Protein AF-A0A2V6D8M5-F1 (afdb_monomer)

Secondary structure (DSSP, 8-state):
----EEEEE--TTTS-TTHHHH-EEEEE-SSS-EEEEETT----STT-EEEEEEETTTTEEEEEE-----EEE-STT-EEE-S-EE-TTSPEE-GGGGTEEEEEEETTEEEEEEEETTEEEEEEEEE-TTSS-EEEEEEE--

Radius of gyration: 15.83 Å; Cα contacts (8 Å, |Δi|>4): 302; chains: 1; bounding box: 48×27×45 Å

Structure (mmCIF, N/CA/C/O backbone):
data_AF-A0A2V6D8M5-F1
#
_entry.id   AF-A0A2V6D8M5-F1
#
loop_
_atom_site.group_PDB
_atom_site.id
_atom_site.type_symbol
_atom_site.label_atom_id
_atom_site.label_alt_id
_atom_site.label_comp_id
_atom_site.label_asym_id
_atom_site.label_entity_id
_atom_site.label_seq_id
_atom_site.pdbx_PDB_ins_code
_atom_site.Cartn_x
_atom_site.Cartn_y
_atom_site.Cartn_z
_atom_site.occupancy
_atom_site.B_iso_or_equiv
_atom_site.auth_seq_id
_atom_site.auth_comp_id
_atom_site.auth_asym_id
_atom_site.auth_atom_id
_atom_site.pdbx_PDB_model_num
ATOM 1 N N . MET A 1 1 ? 22.748 -7.781 10.587 1.00 58.78 1 MET A N 1
ATOM 2 C CA . MET A 1 1 ? 22.003 -6.918 9.642 1.00 58.78 1 MET A CA 1
ATOM 3 C C . MET A 1 1 ? 21.174 -5.944 10.460 1.00 58.78 1 MET A C 1
ATOM 5 O O . MET A 1 1 ? 20.551 -6.391 11.413 1.00 58.78 1 MET A O 1
ATOM 9 N N . ALA A 1 2 ? 21.215 -4.645 10.159 1.00 66.50 2 ALA A N 1
ATOM 10 C CA . ALA A 1 2 ? 20.380 -3.660 10.846 1.00 66.50 2 ALA A CA 1
ATOM 11 C C . ALA A 1 2 ? 18.987 -3.644 10.203 1.00 66.50 2 ALA A C 1
ATOM 13 O O . ALA A 1 2 ? 18.871 -3.406 9.002 1.00 66.50 2 ALA A O 1
ATOM 14 N N . PHE A 1 3 ? 17.948 -3.921 10.988 1.00 81.38 3 PHE A N 1
ATOM 15 C CA . PHE A 1 3 ? 16.563 -3.763 10.552 1.00 81.38 3 PHE A CA 1
ATOM 16 C C . PHE A 1 3 ? 16.194 -2.285 10.629 1.00 81.38 3 PHE A C 1
ATOM 18 O O . PHE A 1 3 ? 16.415 -1.649 11.658 1.00 81.38 3 PHE A O 1
ATOM 25 N N . THR A 1 4 ? 15.667 -1.729 9.540 1.00 92.19 4 THR A N 1
ATOM 26 C CA . THR A 1 4 ? 15.222 -0.331 9.511 1.00 92.19 4 THR A CA 1
ATOM 27 C C . THR A 1 4 ? 13.709 -0.295 9.426 1.00 92.19 4 THR A C 1
ATOM 29 O O . THR A 1 4 ? 13.135 -0.730 8.427 1.00 92.19 4 THR A O 1
ATOM 32 N N . THR A 1 5 ? 13.083 0.270 10.454 1.00 95.75 5 THR A N 1
ATOM 33 C CA . THR A 1 5 ? 11.641 0.512 10.488 1.00 95.75 5 THR A CA 1
ATOM 34 C C . THR A 1 5 ? 11.379 2.009 10.455 1.00 95.75 5 THR A C 1
ATOM 36 O O . THR A 1 5 ? 11.960 2.768 11.230 1.0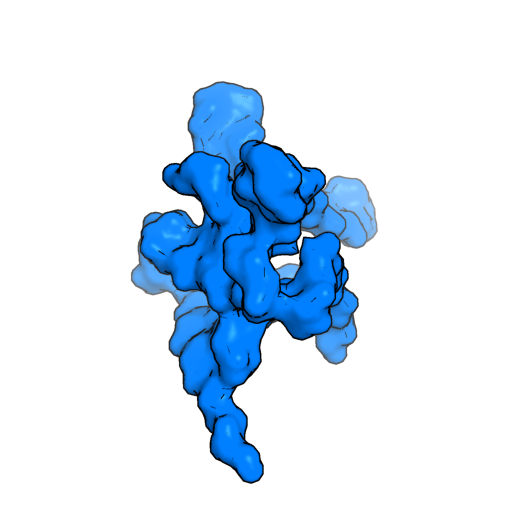0 95.75 5 THR A O 1
ATOM 39 N N . ARG A 1 6 ? 10.502 2.447 9.550 1.00 95.25 6 ARG A N 1
ATOM 40 C CA . ARG A 1 6 ? 9.976 3.818 9.521 1.00 95.25 6 ARG A CA 1
ATOM 41 C C . ARG A 1 6 ? 8.475 3.759 9.733 1.00 95.25 6 ARG A C 1
ATOM 43 O O . ARG A 1 6 ? 7.761 3.363 8.816 1.00 9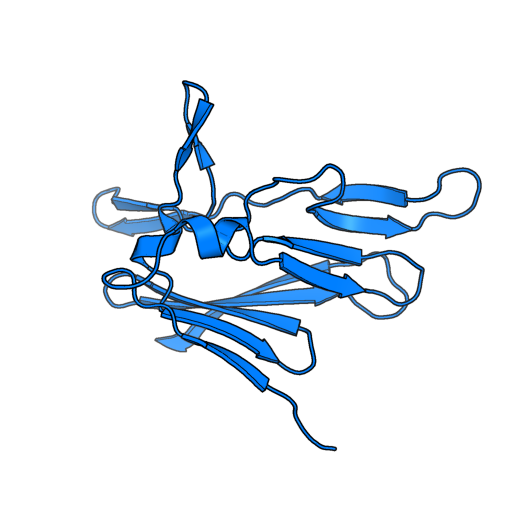5.25 6 ARG A O 1
ATOM 50 N N . SER A 1 7 ? 8.027 4.146 10.918 1.00 95.44 7 SER A N 1
ATOM 51 C CA . SER A 1 7 ? 6.614 4.107 11.287 1.00 95.44 7 SER A CA 1
ATOM 52 C C . SER A 1 7 ? 5.929 5.457 11.113 1.00 95.44 7 SER A C 1
ATOM 54 O O . SER A 1 7 ? 6.522 6.516 11.319 1.00 95.44 7 SER A O 1
ATOM 56 N N . LEU A 1 8 ? 4.655 5.383 10.760 1.00 94.50 8 LEU A N 1
ATOM 57 C CA . LEU A 1 8 ? 3.664 6.442 10.769 1.00 94.50 8 LEU A CA 1
ATOM 58 C C . LEU A 1 8 ? 2.464 5.917 11.578 1.00 94.50 8 LEU A C 1
ATOM 60 O O . LEU A 1 8 ? 1.560 5.300 11.004 1.00 94.50 8 LEU A O 1
ATOM 64 N N . PRO A 1 9 ? 2.459 6.121 12.908 1.00 95.25 9 PRO A N 1
ATOM 65 C CA . PRO A 1 9 ? 1.264 5.908 13.713 1.00 95.25 9 PRO A CA 1
ATOM 66 C C . PRO A 1 9 ? 0.120 6.754 13.157 1.00 95.25 9 PRO A C 1
ATOM 68 O O . PRO A 1 9 ? 0.337 7.901 12.754 1.00 95.25 9 PRO A O 1
ATOM 71 N N . TRP A 1 10 ? -1.084 6.194 13.119 1.00 95.12 10 TRP A N 1
ATOM 72 C CA . TRP A 1 10 ? -2.254 6.889 12.610 1.00 95.12 10 TRP A CA 1
ATOM 73 C C . TRP A 1 10 ? -3.234 7.176 13.739 1.00 95.12 10 TRP A C 1
ATOM 75 O O . TRP A 1 10 ? -3.758 6.271 14.379 1.00 95.12 10 TRP A O 1
ATOM 85 N N . ASP A 1 11 ? -3.508 8.459 13.948 1.00 93.62 11 ASP A N 1
ATOM 86 C CA . ASP A 1 11 ? -4.583 8.910 14.824 1.00 93.62 11 ASP A CA 1
ATOM 87 C C . ASP A 1 11 ? -5.620 9.660 13.989 1.00 93.62 11 ASP A C 1
ATOM 89 O O . ASP A 1 11 ? -5.382 10.783 13.542 1.00 93.62 11 ASP A O 1
ATOM 93 N N . LYS A 1 12 ? -6.778 9.025 13.799 1.00 89.69 12 LYS A N 1
ATOM 94 C CA . LYS A 1 12 ? -7.903 9.557 13.024 1.00 89.69 12 LYS A CA 1
ATOM 95 C C . LYS A 1 12 ? -8.525 10.830 13.608 1.00 89.69 12 LYS A C 1
ATOM 97 O O . LYS A 1 12 ? -9.234 11.519 12.881 1.00 89.69 12 LYS A O 1
ATOM 102 N N . ALA A 1 13 ? -8.294 11.138 14.888 1.00 89.56 13 ALA A N 1
ATOM 103 C CA . ALA A 1 13 ? -8.810 12.350 15.522 1.00 89.56 13 ALA A CA 1
ATOM 104 C C . ALA A 1 13 ? -7.936 13.581 15.232 1.00 89.56 13 ALA A C 1
ATOM 106 O O . ALA A 1 13 ? -8.457 14.691 15.140 1.00 89.56 13 ALA A O 1
ATOM 107 N N . SER A 1 14 ? -6.623 13.392 15.079 1.00 90.56 14 SER A N 1
ATOM 108 C CA . SER A 1 14 ? -5.657 14.487 14.919 1.00 90.56 14 SER A CA 1
ATOM 109 C C . SER A 1 14 ? -5.072 14.616 13.509 1.00 90.56 14 SER A C 1
ATOM 111 O O . SER A 1 14 ? -4.665 15.711 13.119 1.00 90.56 14 SER A O 1
ATOM 113 N N . HIS A 1 15 ? -5.043 13.542 12.713 1.00 92.00 15 HIS A N 1
ATOM 114 C CA . HIS A 1 15 ? -4.447 13.557 11.377 1.00 92.00 15 HIS A CA 1
ATOM 115 C C . HIS A 1 15 ? -5.469 13.818 10.265 1.00 92.00 15 HIS A C 1
ATOM 117 O O . HIS A 1 15 ? -6.505 13.162 10.162 1.00 92.00 15 HIS A O 1
ATOM 123 N N . SER A 1 16 ? -5.124 14.730 9.349 1.00 91.50 16 SER A N 1
ATOM 124 C CA . SER A 1 16 ? -5.893 14.931 8.116 1.00 91.50 16 SER A CA 1
ATOM 125 C C . SER A 1 16 ? -5.803 13.701 7.216 1.00 91.50 16 SER A C 1
ATOM 127 O O . SER A 1 16 ? -4.703 13.259 6.871 1.00 91.50 16 SER A O 1
ATOM 129 N N . ARG A 1 17 ? -6.956 13.207 6.744 1.00 90.31 17 ARG A N 1
ATOM 130 C CA . ARG A 1 17 ? -7.053 12.102 5.770 1.00 90.31 17 ARG A CA 1
ATOM 131 C C . ARG A 1 17 ? -6.276 12.368 4.472 1.00 90.31 17 ARG A C 1
ATOM 133 O O . ARG A 1 17 ? -5.871 11.420 3.806 1.00 90.31 17 ARG A O 1
ATOM 140 N N . GLU A 1 18 ? -5.995 13.630 4.143 1.00 89.56 18 GLU A N 1
ATOM 141 C CA . GLU A 1 18 ? -5.147 14.018 3.007 1.00 89.56 18 GLU A CA 1
ATOM 142 C C . GLU A 1 18 ? -3.721 13.448 3.100 1.00 89.56 18 GLU A C 1
ATOM 144 O O . GLU A 1 18 ? -3.090 13.159 2.080 1.00 89.56 18 GLU A O 1
ATOM 149 N N . LEU A 1 19 ? -3.211 13.193 4.310 1.00 92.25 19 LEU A N 1
ATOM 150 C CA . LEU A 1 19 ? -1.922 12.523 4.498 1.00 92.25 19 LEU A CA 1
ATOM 151 C C . LEU A 1 19 ? -1.917 11.113 3.896 1.00 92.25 19 LEU A C 1
ATOM 153 O O . LEU A 1 19 ? -0.910 10.698 3.328 1.00 92.25 19 LEU A O 1
ATOM 157 N N . LEU A 1 20 ? -3.043 10.398 3.941 1.00 92.31 20 LEU A N 1
ATOM 158 C CA . LEU A 1 20 ? -3.153 9.055 3.364 1.00 92.31 20 LEU A CA 1
ATOM 159 C C . LEU A 1 20 ? -3.200 9.060 1.831 1.00 92.31 20 LEU A C 1
ATOM 161 O O . LEU A 1 20 ? -3.009 8.011 1.215 1.00 92.31 20 LEU A O 1
ATOM 165 N N . LEU A 1 21 ? -3.469 10.215 1.217 1.00 91.06 21 LEU A N 1
ATOM 166 C CA . LEU A 1 21 ? -3.451 10.420 -0.234 1.00 91.06 21 LEU A CA 1
ATOM 167 C C . LEU A 1 21 ? -2.113 10.962 -0.731 1.00 91.06 21 LEU A C 1
ATOM 169 O O . LEU A 1 21 ? -1.675 10.613 -1.821 1.00 91.06 21 LEU A O 1
ATOM 173 N N . SER A 1 22 ? -1.482 11.833 0.053 1.00 92.06 22 SER A N 1
ATOM 174 C CA . SER A 1 22 ? -0.248 12.528 -0.329 1.00 92.06 22 SER A CA 1
ATOM 175 C C . SER A 1 22 ? 1.023 11.746 0.002 1.00 92.06 22 SER A C 1
ATOM 177 O O . SER A 1 22 ? 2.075 12.019 -0.574 1.00 92.06 22 SER A O 1
ATOM 179 N N . ARG A 1 23 ? 0.958 10.777 0.924 1.00 94.06 23 ARG A N 1
ATOM 180 C CA . ARG A 1 23 ? 2.082 9.894 1.252 1.00 94.06 23 ARG A CA 1
ATOM 181 C C . ARG A 1 23 ? 2.036 8.632 0.405 1.00 94.06 23 ARG A C 1
ATOM 183 O O . ARG A 1 23 ? 1.022 7.936 0.367 1.00 94.06 23 ARG A O 1
ATOM 190 N N . GLU A 1 24 ? 3.167 8.334 -0.221 1.00 95.38 24 GLU A N 1
ATOM 191 C CA . GLU A 1 24 ? 3.326 7.240 -1.175 1.00 95.38 24 GLU A CA 1
ATOM 192 C C . GLU A 1 24 ? 4.396 6.242 -0.704 1.00 95.38 24 GLU A C 1
ATOM 194 O O . GLU A 1 24 ? 5.301 6.578 0.067 1.00 95.38 24 GLU A O 1
ATOM 199 N N . TRP A 1 25 ? 4.289 5.006 -1.185 1.00 96.62 25 TRP A N 1
ATOM 200 C CA . TRP A 1 25 ? 5.255 3.926 -0.987 1.00 96.62 25 TRP A CA 1
ATOM 201 C C . TRP A 1 25 ? 5.658 3.314 -2.335 1.00 96.62 25 TRP A C 1
ATOM 203 O O . TRP A 1 25 ? 4.924 3.404 -3.320 1.00 96.62 25 TRP A O 1
ATOM 213 N N . LEU A 1 26 ? 6.839 2.692 -2.376 1.00 97.12 26 LEU A N 1
ATOM 214 C CA . LEU A 1 26 ? 7.407 2.063 -3.569 1.00 97.12 26 LEU A CA 1
ATOM 215 C C . LEU A 1 26 ? 8.189 0.807 -3.176 1.00 97.12 26 LEU A C 1
ATOM 217 O O . LEU A 1 26 ? 9.089 0.871 -2.341 1.00 97.12 26 LEU A O 1
ATOM 221 N N . VAL A 1 27 ? 7.891 -0.307 -3.838 1.00 98.00 27 VAL A N 1
ATOM 222 C CA . VAL A 1 27 ? 8.647 -1.563 -3.771 1.00 98.00 27 VAL A CA 1
ATOM 223 C C . VAL A 1 27 ? 9.087 -1.915 -5.185 1.00 98.00 27 VAL A C 1
ATOM 225 O O . VAL A 1 27 ? 8.273 -1.904 -6.099 1.00 98.00 27 VAL A O 1
ATOM 228 N N . THR A 1 28 ? 10.367 -2.223 -5.390 1.00 97.69 28 THR A N 1
ATOM 229 C CA . THR A 1 28 ? 10.900 -2.570 -6.720 1.00 97.69 28 THR A CA 1
ATOM 230 C C . THR A 1 28 ? 11.349 -4.025 -6.762 1.00 97.69 28 THR A C 1
ATOM 232 O O . THR A 1 28 ? 11.733 -4.585 -5.738 1.00 97.69 28 THR A O 1
ATOM 235 N N . ASN A 1 29 ? 11.324 -4.638 -7.946 1.00 97.25 29 ASN A N 1
ATOM 236 C CA . ASN A 1 29 ? 11.738 -6.033 -8.130 1.00 97.25 29 ASN A CA 1
ATOM 237 C C . ASN A 1 29 ? 13.159 -6.199 -8.698 1.00 97.25 29 ASN A C 1
ATOM 239 O O . ASN A 1 29 ? 13.611 -7.323 -8.890 1.00 97.25 29 ASN A O 1
ATOM 243 N N . GLY A 1 30 ? 13.878 -5.109 -8.983 1.00 96.75 30 GLY A N 1
ATOM 244 C CA . GLY A 1 30 ? 15.223 -5.153 -9.577 1.00 96.75 30 GLY A CA 1
ATOM 245 C C . GLY A 1 30 ? 15.272 -5.353 -11.101 1.00 96.75 30 GLY A C 1
ATOM 246 O O . GLY A 1 30 ? 16.352 -5.275 -11.670 1.00 96.75 30 GLY A O 1
ATOM 247 N N . LEU A 1 31 ? 14.131 -5.534 -11.780 1.00 96.50 31 LEU A N 1
ATOM 248 C CA . LEU A 1 31 ? 14.030 -5.557 -13.254 1.00 96.50 31 LEU A CA 1
ATOM 249 C C . LEU A 1 31 ? 13.620 -4.199 -13.847 1.00 96.50 31 LEU A C 1
ATOM 251 O O . LEU A 1 31 ? 13.407 -4.073 -15.049 1.00 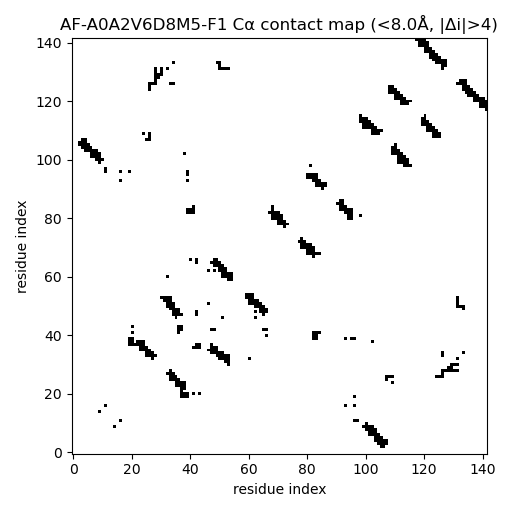96.50 31 LEU A O 1
ATOM 255 N N . GLY A 1 32 ? 13.433 -3.189 -12.994 1.00 95.88 32 GLY A N 1
ATOM 256 C CA . GLY A 1 32 ? 12.757 -1.940 -13.352 1.00 95.88 32 GLY A CA 1
ATOM 257 C C . GLY A 1 32 ? 11.227 -2.010 -13.251 1.00 95.88 32 GLY A C 1
ATOM 258 O O . GLY A 1 32 ? 10.560 -1.030 -13.593 1.00 95.88 32 GLY A O 1
ATOM 259 N N . GLY A 1 33 ? 10.679 -3.140 -12.784 1.00 97.62 33 GLY A N 1
ATOM 260 C CA . GLY A 1 33 ? 9.283 -3.289 -12.376 1.00 97.62 33 GLY A CA 1
ATOM 261 C C . GLY A 1 33 ? 9.090 -2.917 -10.904 1.00 97.62 33 GLY A C 1
ATOM 262 O O . GLY A 1 33 ? 10.043 -2.924 -10.114 1.00 97.62 33 GLY A O 1
ATOM 263 N N . PHE A 1 34 ? 7.865 -2.552 -10.535 1.00 98.19 34 PHE A N 1
ATOM 264 C CA . PHE A 1 34 ? 7.569 -2.060 -9.192 1.00 98.19 34 PHE A CA 1
ATOM 265 C C . PHE A 1 34 ? 6.092 -2.178 -8.804 1.00 98.19 34 PHE A C 1
ATOM 267 O O . PHE A 1 34 ? 5.219 -2.360 -9.650 1.00 98.19 34 PHE A O 1
ATOM 274 N N . ALA A 1 35 ? 5.840 -2.032 -7.509 1.00 98.12 35 ALA A N 1
ATOM 275 C CA . ALA A 1 35 ? 4.549 -1.799 -6.894 1.00 98.12 35 ALA A CA 1
ATOM 276 C C . ALA A 1 35 ? 4.620 -0.447 -6.179 1.00 98.12 35 ALA A C 1
ATOM 278 O O . ALA A 1 35 ? 5.593 -0.171 -5.473 1.00 98.12 35 ALA A O 1
ATOM 279 N N . SER A 1 36 ? 3.626 0.408 -6.367 1.00 97.44 36 SER A N 1
ATOM 280 C CA . SER A 1 36 ? 3.563 1.703 -5.693 1.00 97.44 36 SER A CA 1
ATOM 281 C C . SER A 1 36 ? 2.133 2.177 -5.515 1.00 97.44 36 SER A C 1
ATOM 283 O O . SER A 1 36 ? 1.225 1.799 -6.255 1.00 97.44 36 SER A O 1
ATOM 285 N N . GLY A 1 37 ? 1.932 3.043 -4.534 1.00 95.31 37 GLY A N 1
ATOM 286 C CA . GLY A 1 37 ? 0.628 3.620 -4.265 1.00 95.31 37 GLY A CA 1
ATOM 287 C C . GLY A 1 37 ? 0.674 4.588 -3.103 1.00 95.31 37 GLY A C 1
ATOM 288 O O . GLY A 1 37 ? 1.720 4.812 -2.494 1.00 95.31 37 GLY A O 1
ATOM 289 N N . THR A 1 38 ? -0.485 5.145 -2.778 1.00 94.38 38 THR A N 1
ATOM 290 C CA . THR A 1 38 ? -0.665 5.930 -1.559 1.00 94.38 38 THR A CA 1
ATOM 291 C C . THR A 1 38 ? -0.850 5.006 -0.351 1.00 94.38 38 THR A C 1
ATOM 293 O O . THR A 1 38 ? -1.132 3.811 -0.504 1.00 94.38 38 THR A O 1
ATOM 296 N N . ILE A 1 39 ? -0.736 5.539 0.868 1.00 94.50 39 ILE A N 1
ATOM 297 C CA . ILE A 1 39 ? -1.046 4.770 2.089 1.00 94.50 39 ILE A CA 1
ATOM 298 C C . ILE A 1 39 ? -2.514 4.314 2.095 1.00 94.50 39 ILE A C 1
ATOM 3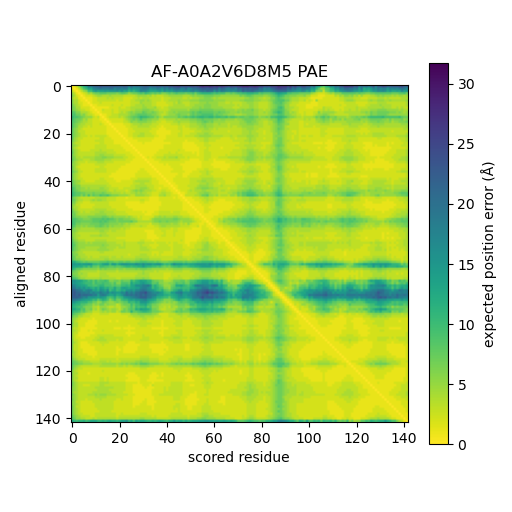00 O O . ILE A 1 39 ? -2.807 3.212 2.544 1.00 94.50 39 ILE A O 1
ATOM 304 N N . SER A 1 40 ? -3.434 5.120 1.564 1.00 91.38 40 SER A N 1
ATOM 305 C CA . SER A 1 40 ? -4.856 4.758 1.461 1.00 91.38 40 SER A CA 1
ATOM 306 C C . SER A 1 40 ? -5.169 3.685 0.413 1.00 91.38 40 SER A C 1
ATOM 308 O O . SER A 1 40 ? -6.267 3.139 0.421 1.00 91.38 40 SER A O 1
ATOM 310 N N . GLY A 1 41 ? -4.251 3.403 -0.516 1.00 89.81 41 GLY A N 1
ATOM 311 C CA . GLY A 1 41 ? -4.517 2.543 -1.673 1.00 89.81 41 GLY A CA 1
ATOM 312 C C . GLY A 1 41 ? -5.219 3.254 -2.838 1.00 89.81 41 GLY A C 1
ATOM 313 O O . GLY A 1 41 ? -5.486 2.626 -3.859 1.00 89.81 41 GLY A O 1
ATOM 314 N N . ALA A 1 42 ? -5.479 4.562 -2.726 1.00 89.06 42 ALA A N 1
ATOM 315 C CA . ALA A 1 42 ? -6.052 5.358 -3.807 1.00 89.06 42 ALA A CA 1
ATOM 316 C C . ALA A 1 42 ? -5.082 5.496 -4.995 1.00 89.06 42 ALA A C 1
ATOM 318 O O . ALA A 1 42 ? -3.901 5.826 -4.840 1.00 89.06 42 ALA A O 1
ATOM 319 N N . ILE A 1 43 ? -5.601 5.329 -6.211 1.00 89.19 43 ILE A N 1
ATOM 320 C CA . ILE A 1 43 ? -4.844 5.534 -7.450 1.00 89.19 43 ILE A CA 1
ATOM 321 C C . ILE A 1 43 ? -4.898 7.018 -7.835 1.00 89.19 43 ILE A C 1
ATOM 323 O O . ILE A 1 43 ? -5.765 7.461 -8.577 1.00 89.19 43 ILE A O 1
ATOM 327 N N . THR A 1 44 ? -3.957 7.807 -7.313 1.00 88.31 44 THR A N 1
ATOM 328 C CA . THR A 1 44 ? -3.847 9.258 -7.574 1.00 88.31 44 THR A CA 1
ATOM 329 C C . THR A 1 44 ? -2.866 9.609 -8.702 1.00 88.31 44 THR A C 1
ATOM 331 O O . THR A 1 44 ? -2.762 10.769 -9.108 1.00 88.31 44 THR A O 1
ATOM 334 N N . ARG A 1 45 ? -2.127 8.621 -9.227 1.00 86.31 45 ARG A N 1
ATOM 335 C CA . ARG A 1 45 ? -1.101 8.778 -10.272 1.00 86.31 45 ARG A CA 1
ATOM 336 C C . ARG A 1 45 ? -1.220 7.674 -11.323 1.00 86.31 45 ARG A C 1
ATOM 338 O O . ARG A 1 45 ? -1.564 6.542 -11.001 1.00 86.31 45 ARG A O 1
ATOM 345 N N . ARG A 1 46 ? -0.816 7.975 -12.567 1.00 84.81 46 ARG A N 1
ATOM 346 C CA . ARG A 1 46 ? -0.859 7.049 -13.724 1.00 84.81 46 ARG A CA 1
ATOM 347 C C . ARG A 1 46 ? -0.155 5.704 -13.492 1.00 84.81 46 ARG A C 1
ATOM 349 O O . ARG A 1 46 ? -0.546 4.715 -14.097 1.00 84.81 46 ARG A O 1
ATOM 356 N N . TYR A 1 47 ? 0.892 5.685 -12.669 1.00 85.06 47 TYR A N 1
ATOM 357 C CA . TYR A 1 47 ? 1.685 4.485 -12.389 1.00 85.06 47 TYR A CA 1
ATOM 358 C C . TYR A 1 47 ? 1.585 4.024 -10.933 1.00 85.06 47 TYR A C 1
ATOM 360 O O . TYR A 1 47 ? 2.472 3.316 -10.473 1.00 85.06 47 TYR A O 1
ATOM 368 N N . HIS A 1 48 ? 0.529 4.400 -10.206 1.00 94.25 48 HIS A N 1
ATOM 369 C CA . HIS A 1 48 ? 0.182 3.658 -8.995 1.00 94.25 48 HIS A CA 1
ATOM 370 C C . HIS A 1 48 ? -0.395 2.305 -9.401 1.00 94.25 48 HIS A C 1
ATOM 372 O O . HIS A 1 48 ? -1.287 2.222 -10.248 1.00 94.25 48 HIS A O 1
ATOM 378 N N . GLY A 1 49 ? 0.140 1.248 -8.806 1.00 95.50 49 GLY A N 1
ATOM 379 C CA . GLY A 1 49 ? -0.376 -0.089 -8.982 1.00 95.50 49 GLY A CA 1
ATOM 380 C C . GLY A 1 49 ? 0.340 -1.131 -8.131 1.00 95.50 49 GLY A C 1
ATOM 381 O O . GLY A 1 49 ? 1.497 -0.956 -7.752 1.00 95.50 49 GLY A O 1
ATOM 382 N N . LEU A 1 50 ? -0.339 -2.243 -7.863 1.00 96.81 50 LEU A N 1
ATOM 383 C CA . LEU A 1 50 ? 0.229 -3.401 -7.170 1.00 96.81 50 LEU A CA 1
ATOM 384 C C . LEU A 1 50 ? 1.245 -4.162 -8.031 1.00 96.81 50 LEU A C 1
ATOM 386 O O . LEU A 1 50 ? 2.175 -4.747 -7.487 1.00 96.81 50 LEU A O 1
ATOM 390 N N . LEU A 1 51 ? 1.108 -4.147 -9.360 1.00 97.94 51 LEU A N 1
ATOM 391 C CA . LEU A 1 51 ? 2.100 -4.728 -10.264 1.00 97.94 51 LEU A CA 1
ATOM 392 C C . LEU A 1 51 ? 2.261 -3.897 -11.533 1.00 97.94 51 LEU A C 1
ATOM 394 O O . LEU A 1 51 ? 1.449 -3.974 -12.460 1.00 97.94 51 LEU A O 1
ATOM 398 N N . ILE A 1 52 ? 3.362 -3.154 -11.593 1.00 98.12 52 ILE A N 1
ATOM 399 C CA . ILE A 1 52 ? 3.869 -2.518 -12.804 1.00 98.12 52 ILE A CA 1
ATOM 400 C C . ILE A 1 52 ? 5.021 -3.382 -13.316 1.00 98.12 52 ILE A C 1
ATOM 402 O O . ILE A 1 52 ? 6.158 -3.283 -12.850 1.00 98.12 52 ILE A O 1
ATOM 406 N N . ALA A 1 53 ? 4.714 -4.280 -14.249 1.00 97.75 53 ALA A N 1
ATOM 407 C CA . ALA A 1 53 ? 5.681 -5.223 -14.793 1.00 97.75 53 ALA A CA 1
ATOM 408 C C . ALA A 1 53 ? 6.622 -4.521 -15.776 1.00 97.75 53 ALA A C 1
ATOM 410 O O . ALA A 1 53 ? 6.168 -3.802 -16.668 1.00 97.75 53 ALA A O 1
ATOM 411 N N . ALA A 1 54 ? 7.927 -4.758 -15.643 1.00 97.12 54 ALA A N 1
ATOM 412 C CA . ALA A 1 54 ? 8.898 -4.393 -16.668 1.00 97.12 54 ALA A CA 1
ATOM 413 C C . ALA A 1 54 ? 9.044 -5.566 -17.638 1.00 97.12 54 ALA A C 1
ATOM 415 O O . ALA A 1 54 ? 9.568 -6.623 -17.276 1.00 97.12 54 ALA A O 1
ATOM 416 N N . LEU A 1 55 ? 8.526 -5.393 -18.850 1.00 96.25 55 LEU A N 1
ATOM 417 C CA . LEU A 1 55 ? 8.591 -6.383 -19.913 1.00 96.25 55 LEU A CA 1
ATOM 418 C C . LEU A 1 55 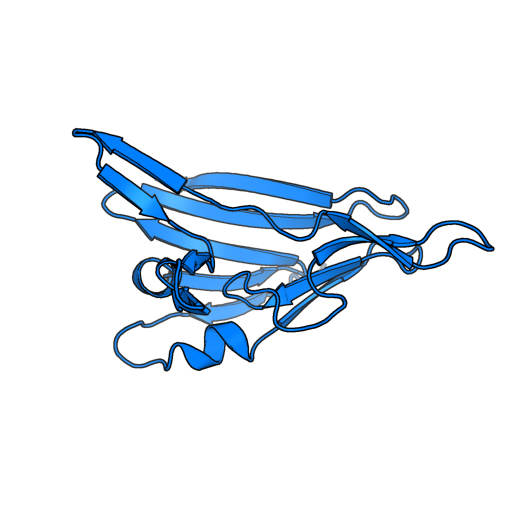? 9.775 -6.098 -20.849 1.00 96.25 55 LEU A C 1
ATOM 420 O O . LEU A 1 55 ? 10.187 -4.940 -20.984 1.00 96.25 55 LEU A O 1
ATOM 424 N N . PRO A 1 56 ? 10.312 -7.128 -21.528 1.00 94.00 56 PRO A N 1
ATOM 425 C CA . PRO A 1 56 ? 11.344 -6.945 -22.541 1.00 94.00 56 PRO A CA 1
ATOM 426 C C . PRO A 1 56 ? 10.930 -5.945 -23.628 1.00 94.00 56 PRO A C 1
ATOM 428 O O . PRO A 1 56 ? 9.744 -5.759 -23.918 1.00 94.00 56 PRO A O 1
ATOM 431 N N . ALA A 1 57 ? 11.922 -5.309 -24.255 1.00 91.75 57 ALA A N 1
ATOM 432 C CA . ALA A 1 57 ? 11.682 -4.447 -25.405 1.00 91.75 57 ALA A CA 1
ATOM 433 C C . ALA A 1 57 ? 10.915 -5.213 -26.507 1.00 91.75 57 ALA A C 1
ATOM 435 O O . ALA A 1 57 ? 11.221 -6.383 -26.745 1.00 91.75 57 ALA A O 1
ATOM 436 N N . PRO A 1 58 ? 9.934 -4.579 -27.178 1.00 94.00 58 PRO A N 1
ATOM 437 C CA . PRO A 1 58 ? 9.593 -3.151 -27.129 1.00 94.00 58 PRO A CA 1
ATOM 438 C C . PRO A 1 58 ? 8.508 -2.775 -26.099 1.00 94.00 58 PRO A C 1
ATOM 440 O O . PRO A 1 58 ? 8.067 -1.630 -26.079 1.00 94.00 58 PRO A O 1
ATOM 443 N N . HIS A 1 59 ? 8.045 -3.706 -25.261 1.00 93.31 59 HIS A N 1
ATOM 444 C CA . HIS A 1 59 ? 6.814 -3.528 -24.479 1.00 93.31 59 HIS A CA 1
ATOM 445 C C . HIS A 1 59 ? 6.947 -2.553 -23.299 1.00 93.31 59 HIS A C 1
ATOM 447 O O . HIS A 1 59 ? 5.985 -1.871 -22.949 1.00 93.31 59 HIS A O 1
ATOM 453 N N . GLY A 1 60 ? 8.134 -2.453 -22.693 1.00 93.75 60 GLY A N 1
ATOM 454 C CA . GLY A 1 60 ? 8.392 -1.514 -21.602 1.00 93.75 60 GLY A CA 1
ATOM 455 C C . GLY A 1 60 ? 7.598 -1.835 -20.331 1.00 93.75 60 GLY A C 1
ATOM 456 O O . GLY A 1 60 ? 7.432 -2.996 -19.963 1.00 93.75 60 GLY A O 1
ATOM 457 N N . ARG A 1 61 ? 7.144 -0.800 -19.613 1.00 95.38 61 ARG A N 1
ATOM 458 C CA . ARG A 1 61 ? 6.387 -0.965 -18.362 1.00 95.38 61 ARG A CA 1
ATOM 459 C C . ARG A 1 61 ? 4.892 -1.060 -18.624 1.00 95.38 61 ARG A C 1
ATOM 461 O O . ARG A 1 61 ? 4.322 -0.167 -19.247 1.00 95.38 61 ARG A O 1
ATOM 468 N N . MET A 1 62 ? 4.257 -2.086 -18.067 1.00 95.75 62 MET A N 1
ATOM 469 C CA . MET A 1 62 ? 2.817 -2.310 -18.175 1.00 95.75 62 MET A CA 1
ATOM 470 C C . MET A 1 62 ? 2.179 -2.441 -16.793 1.00 95.75 62 MET A C 1
ATOM 472 O O . MET A 1 62 ? 2.697 -3.144 -15.925 1.00 95.75 62 MET A O 1
ATOM 476 N N . VAL A 1 63 ? 1.039 -1.778 -16.596 1.00 95.94 63 VAL A N 1
ATOM 477 C CA . VAL A 1 63 ? 0.201 -1.975 -15.408 1.00 95.94 63 VAL A CA 1
ATOM 478 C C . VAL A 1 63 ? -0.524 -3.310 -15.572 1.00 95.94 63 VAL A C 1
ATOM 480 O O . VAL A 1 63 ? -1.422 -3.419 -16.400 1.00 95.94 63 VAL A O 1
ATOM 483 N N . MET A 1 64 ? -0.110 -4.323 -14.813 1.00 96.56 64 MET A N 1
ATOM 484 C CA . MET A 1 64 ? -0.708 -5.665 -14.834 1.00 96.56 64 MET A CA 1
ATOM 485 C C . MET A 1 64 ? -1.754 -5.837 -13.734 1.00 96.56 64 MET A C 1
ATOM 487 O O . MET A 1 64 ? -2.727 -6.561 -13.913 1.00 96.56 64 MET A O 1
ATOM 491 N N . TRP A 1 65 ? -1.567 -5.154 -12.602 1.00 95.81 65 TRP A N 1
ATOM 492 C CA . TRP A 1 65 ? -2.522 -5.139 -11.500 1.00 95.81 65 TRP A CA 1
ATOM 493 C C . TRP A 1 65 ? -2.536 -3.752 -10.860 1.00 95.81 65 TRP A C 1
ATOM 495 O O . TRP A 1 65 ? -1.532 -3.310 -10.303 1.00 95.81 65 TRP A O 1
ATOM 505 N N . SER A 1 66 ? -3.657 -3.041 -10.979 1.00 92.50 6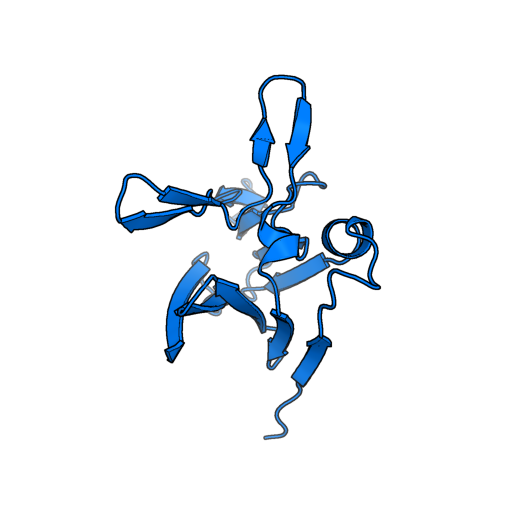6 SER A N 1
ATOM 506 C CA . SER A 1 66 ? -3.805 -1.684 -10.449 1.00 92.50 66 SER A CA 1
ATOM 507 C C . SER A 1 66 ? -4.007 -1.706 -8.934 1.00 92.50 66 SER A C 1
ATOM 509 O O . SER A 1 66 ? -3.131 -1.305 -8.183 1.00 92.50 66 SER A O 1
ATOM 511 N N . HIS A 1 67 ? -5.131 -2.212 -8.453 1.00 90.44 67 HIS A N 1
ATOM 512 C CA . HIS A 1 67 ? -5.461 -2.221 -7.032 1.00 90.44 67 HIS A CA 1
ATOM 513 C C . HIS A 1 67 ? -6.355 -3.411 -6.693 1.00 90.44 67 HIS A C 1
ATOM 515 O O . HIS A 1 67 ? -6.767 -4.180 -7.565 1.00 90.44 67 HIS A O 1
ATOM 521 N N . VAL A 1 68 ? -6.638 -3.559 -5.405 1.00 88.44 68 VAL A N 1
ATOM 522 C CA . VAL A 1 68 ? -7.639 -4.482 -4.881 1.00 88.44 68 VAL A CA 1
ATOM 523 C C . VAL A 1 68 ? -8.643 -3.683 -4.054 1.00 88.44 68 VAL A C 1
ATOM 525 O O . VAL A 1 68 ? -8.261 -2.743 -3.357 1.00 88.44 68 VAL A O 1
ATOM 528 N N . SER A 1 69 ? -9.918 -4.048 -4.151 1.00 87.19 69 SER A N 1
ATOM 529 C CA . SER A 1 69 ? -10.951 -3.596 -3.219 1.00 87.19 69 SER A CA 1
ATOM 530 C C . SER A 1 69 ? -11.075 -4.631 -2.109 1.00 87.19 69 SER A C 1
ATOM 532 O O . SER A 1 69 ? -11.227 -5.823 -2.377 1.00 87.19 69 SER A O 1
ATOM 534 N N . GLU A 1 70 ? -10.959 -4.182 -0.867 1.00 89.81 70 GLU A N 1
ATOM 535 C CA . GLU A 1 70 ? -10.787 -5.047 0.298 1.00 89.81 70 GLU A CA 1
ATOM 536 C C . GLU A 1 70 ? -11.971 -4.869 1.236 1.00 89.81 70 GLU A C 1
ATOM 538 O O . GLU A 1 70 ? -12.232 -3.758 1.695 1.00 89.81 70 GLU A O 1
ATOM 543 N N . PHE A 1 71 ? -12.658 -5.967 1.543 1.00 91.50 71 PHE A N 1
ATOM 544 C CA . PHE A 1 71 ? -13.837 -5.964 2.399 1.00 91.50 71 PHE A CA 1
ATOM 545 C C . PHE A 1 71 ? -13.687 -7.006 3.504 1.00 91.50 71 PHE A C 1
ATOM 547 O O . PHE A 1 71 ? -13.445 -8.181 3.227 1.00 91.50 71 PHE A O 1
ATOM 554 N N . LEU A 1 72 ? -13.871 -6.582 4.751 1.00 92.38 72 LEU A N 1
ATOM 555 C CA . LEU A 1 72 ? -14.057 -7.465 5.895 1.00 92.38 72 LEU A CA 1
ATOM 556 C C . LEU A 1 72 ? -15.552 -7.640 6.135 1.00 92.38 72 LEU A C 1
ATOM 558 O O . LEU A 1 72 ? -16.273 -6.654 6.275 1.00 92.38 72 LEU A O 1
ATOM 562 N N . ARG A 1 73 ? -16.009 -8.891 6.175 1.00 92.81 73 ARG A N 1
ATOM 563 C CA . ARG A 1 73 ? -17.410 -9.246 6.406 1.00 92.81 73 ARG A CA 1
ATOM 564 C C . ARG A 1 73 ? -17.554 -9.875 7.786 1.00 92.81 73 ARG A C 1
ATOM 566 O O . ARG A 1 73 ? -16.855 -10.837 8.094 1.00 92.81 73 ARG A O 1
ATOM 573 N N . PHE A 1 74 ? -18.474 -9.339 8.574 1.00 90.88 74 PHE A N 1
ATOM 574 C CA . PHE A 1 74 ? -18.819 -9.796 9.915 1.00 90.88 74 PHE A CA 1
ATOM 575 C C . PHE A 1 74 ? -20.244 -10.380 9.929 1.00 90.88 74 PHE A C 1
ATOM 577 O O . PHE A 1 74 ? -20.876 -10.531 8.880 1.00 90.88 74 PHE A O 1
ATOM 584 N N . ALA A 1 75 ? -20.734 -10.757 11.114 1.00 91.50 75 ALA A N 1
ATOM 585 C CA . ALA A 1 75 ? -22.121 -11.182 11.300 1.00 91.50 75 ALA A CA 1
ATOM 586 C C . ALA A 1 75 ? -23.119 -10.071 10.904 1.00 91.50 75 ALA A C 1
ATOM 588 O O . ALA A 1 75 ? -22.748 -8.904 10.798 1.00 91.50 75 ALA A O 1
ATOM 589 N N . ASP A 1 76 ? -24.378 -10.453 10.681 1.00 88.88 76 ASP A N 1
ATOM 590 C CA . ASP A 1 76 ? -25.494 -9.538 10.387 1.00 88.88 76 ASP A CA 1
ATOM 591 C C . ASP A 1 76 ? -25.306 -8.647 9.139 1.00 88.88 76 ASP A C 1
ATOM 593 O O . ASP A 1 76 ? -25.772 -7.513 9.091 1.00 88.88 76 ASP A O 1
ATOM 597 N N . ASP A 1 77 ? -24.636 -9.184 8.108 1.00 85.38 77 ASP A N 1
ATOM 598 C CA . ASP A 1 77 ? -24.333 -8.513 6.824 1.00 85.38 77 ASP A CA 1
ATOM 599 C C . ASP A 1 77 ? -23.503 -7.225 6.963 1.00 85.38 77 ASP A C 1
ATOM 601 O O . ASP A 1 77 ? -23.479 -6.356 6.090 1.00 85.38 77 ASP A O 1
ATOM 605 N N . ASP A 1 78 ? -22.773 -7.116 8.067 1.00 89.25 78 ASP A N 1
ATOM 606 C CA . ASP A 1 78 ? -21.957 -5.958 8.359 1.00 89.25 78 ASP A CA 1
ATOM 607 C C . ASP A 1 78 ? -20.610 -6.038 7.618 1.00 89.25 78 ASP A C 1
ATOM 609 O O . ASP A 1 78 ? -19.835 -6.989 7.774 1.00 89.25 78 ASP A O 1
ATOM 613 N N . VAL A 1 79 ? -20.340 -5.045 6.767 1.00 90.62 79 VAL A N 1
ATOM 614 C CA . VAL A 1 79 ? -19.193 -5.029 5.853 1.00 90.62 79 VAL A CA 1
ATOM 615 C C . VAL A 1 79 ? -18.383 -3.750 6.030 1.00 90.62 79 VAL A C 1
ATOM 617 O O . VAL A 1 79 ? -18.880 -2.636 5.864 1.00 90.62 79 VAL A O 1
ATOM 620 N N . VAL A 1 80 ? -17.090 -3.920 6.293 1.00 90.75 80 VAL A N 1
ATOM 621 C CA . VAL A 1 80 ? -16.111 -2.836 6.397 1.00 90.75 80 VAL A CA 1
ATOM 622 C C . VAL A 1 80 ? -15.207 -2.847 5.171 1.00 90.75 80 VAL A C 1
ATOM 624 O O . VAL A 1 80 ? -14.556 -3.853 4.898 1.00 90.75 80 VAL A O 1
ATOM 627 N N . SER A 1 81 ? -15.120 -1.721 4.460 1.00 89.56 81 SER A N 1
ATOM 628 C CA . SER A 1 81 ? -14.137 -1.538 3.386 1.00 89.56 81 SER A CA 1
ATOM 629 C C . SER A 1 81 ? -12.817 -0.987 3.934 1.00 89.56 81 SER A C 1
ATOM 631 O O . SER A 1 81 ? -12.802 -0.003 4.679 1.00 89.56 81 SER A O 1
ATOM 633 N N . LEU A 1 82 ? -11.709 -1.620 3.546 1.00 88.88 82 LEU A N 1
ATOM 634 C CA . LEU A 1 82 ? -10.338 -1.205 3.866 1.00 88.88 82 LEU A CA 1
ATOM 635 C C . LEU A 1 82 ? -9.637 -0.498 2.698 1.00 88.88 82 LEU A C 1
ATOM 637 O O . LEU A 1 82 ? -8.493 -0.064 2.841 1.00 88.88 82 LEU A O 1
ATOM 641 N N . GLY A 1 83 ? -10.307 -0.379 1.551 1.00 78.12 83 GLY A N 1
ATOM 642 C CA . GLY A 1 83 ? -9.778 0.296 0.373 1.00 78.12 83 GLY A CA 1
ATOM 643 C C . GLY A 1 83 ? -10.100 1.790 0.334 1.00 78.12 83 GLY A C 1
ATOM 644 O O . GLY A 1 83 ? -10.911 2.314 1.102 1.00 78.12 83 GLY A O 1
ATOM 645 N N . ALA A 1 84 ? -9.474 2.477 -0.619 1.00 77.19 84 ALA A N 1
ATOM 646 C CA . ALA A 1 84 ? -9.944 3.768 -1.097 1.00 77.19 84 ALA A CA 1
ATOM 647 C C . ALA A 1 84 ? -10.903 3.526 -2.268 1.00 77.19 84 ALA A C 1
ATOM 649 O O . ALA A 1 84 ? -10.477 3.122 -3.349 1.00 77.19 84 ALA A O 1
ATOM 650 N N . GLU A 1 85 ? -12.194 3.747 -2.040 1.00 70.94 85 GLU A N 1
ATOM 651 C CA . GLU A 1 85 ? -13.235 3.502 -3.038 1.00 70.94 85 GLU A CA 1
ATOM 652 C C . GLU A 1 85 ? -13.775 4.811 -3.590 1.00 70.94 85 GLU A C 1
ATOM 654 O O . GLU A 1 85 ? -14.124 5.728 -2.844 1.00 70.94 85 GLU A O 1
ATOM 659 N N . GLU A 1 86 ? -13.898 4.882 -4.908 1.00 64.50 86 GLU A N 1
ATOM 660 C CA . GLU A 1 86 ? -14.675 5.921 -5.567 1.00 64.50 86 GLU A CA 1
ATOM 661 C C . GLU A 1 86 ? -16.129 5.444 -5.651 1.00 64.50 86 GLU A C 1
ATOM 663 O O . GLU A 1 86 ? -16.438 4.463 -6.329 1.00 64.50 86 GLU A O 1
ATOM 668 N N . ARG A 1 87 ? -17.031 6.094 -4.908 1.00 59.34 87 ARG A N 1
ATOM 669 C CA . ARG A 1 87 ? -18.462 5.761 -4.961 1.00 59.34 87 ARG A CA 1
ATOM 670 C C . ARG A 1 87 ? -19.125 6.429 -6.163 1.00 59.34 87 ARG A C 1
ATOM 672 O O . ARG A 1 87 ? -18.612 7.403 -6.718 1.00 59.34 87 ARG A O 1
ATOM 679 N N . ALA A 1 88 ? -20.303 5.926 -6.539 1.00 51.09 88 ALA A N 1
ATOM 680 C CA . ALA A 1 88 ? -21.148 6.555 -7.552 1.00 51.09 88 ALA A CA 1
ATOM 681 C C . ALA A 1 88 ? -21.334 8.051 -7.225 1.00 51.09 88 ALA A C 1
ATOM 683 O O . ALA A 1 88 ? -21.854 8.394 -6.165 1.00 51.09 88 ALA A O 1
ATOM 684 N N . GLY A 1 89 ? -20.852 8.926 -8.113 1.00 58.50 89 GLY A N 1
ATOM 685 C CA . GLY A 1 89 ? -20.773 10.376 -7.886 1.00 58.50 89 GLY A CA 1
ATOM 686 C C . GLY A 1 89 ? -19.351 10.948 -7.825 1.00 58.50 89 GLY A C 1
ATOM 687 O O . GLY A 1 89 ? -19.205 12.162 -7.721 1.00 58.50 89 GLY A O 1
ATOM 688 N N . GLY A 1 90 ? -18.310 10.111 -7.915 1.00 62.69 90 GLY A N 1
ATOM 689 C CA . GLY A 1 90 ? -16.911 10.548 -8.040 1.00 62.69 90 GLY A CA 1
ATOM 690 C C . GLY A 1 90 ? -16.265 11.003 -6.729 1.00 62.69 90 GLY A C 1
ATOM 691 O O . GLY A 1 90 ? -15.155 11.533 -6.721 1.00 62.69 90 GLY A O 1
ATOM 692 N N . GLN A 1 91 ? -16.955 10.823 -5.598 1.00 70.19 91 GLN A N 1
ATOM 693 C CA . GLN A 1 91 ? -16.395 11.145 -4.295 1.00 70.19 91 GLN A CA 1
ATOM 694 C C . GLN A 1 91 ? -15.524 9.986 -3.807 1.00 70.19 91 GLN A C 1
ATOM 696 O O . GLN A 1 91 ? -15.982 8.847 -3.680 1.00 70.19 91 GLN A O 1
ATOM 701 N N . LEU A 1 92 ? -14.259 10.292 -3.521 1.00 76.31 92 LEU A N 1
ATOM 702 C CA . LEU A 1 92 ? -13.326 9.339 -2.940 1.00 76.31 92 LEU A CA 1
ATOM 703 C C . LEU A 1 92 ? -13.640 9.142 -1.455 1.00 76.31 92 LEU A C 1
ATOM 705 O O . LEU A 1 92 ? -13.544 10.075 -0.654 1.00 76.31 92 LEU A O 1
ATOM 709 N N . HIS A 1 93 ? -13.981 7.915 -1.079 1.00 79.19 93 HIS A N 1
ATOM 710 C CA . HIS A 1 93 ? -14.202 7.518 0.301 1.00 79.19 93 HIS A CA 1
ATOM 711 C C . HIS A 1 93 ? -12.968 6.803 0.850 1.00 79.19 93 HIS A C 1
ATOM 713 O O . HIS A 1 93 ? -12.555 5.755 0.363 1.00 79.19 93 HIS A O 1
ATOM 719 N N . LEU A 1 94 ? -12.401 7.374 1.913 1.00 83.25 94 LEU A N 1
ATOM 720 C CA . LEU A 1 94 ? -11.248 6.837 2.637 1.00 83.25 94 LEU A CA 1
ATOM 721 C C . LEU A 1 94 ? -11.689 6.149 3.932 1.00 83.25 94 LEU A C 1
ATOM 723 O O . LEU A 1 94 ? -11.226 6.512 5.011 1.00 83.25 94 LEU A O 1
ATOM 727 N N . GLY A 1 95 ? -12.613 5.188 3.834 1.00 79.25 95 GLY A N 1
ATOM 728 C CA . GLY A 1 95 ? -13.162 4.479 5.003 1.00 79.25 95 GLY A CA 1
ATOM 729 C C . GLY A 1 95 ? -12.087 3.758 5.821 1.00 79.25 95 GLY A C 1
ATOM 730 O O . GLY A 1 95 ? -12.126 3.757 7.047 1.00 79.25 95 GLY A O 1
ATOM 731 N N . ALA A 1 96 ? -11.044 3.271 5.146 1.00 83.69 96 ALA A N 1
ATOM 732 C CA . ALA A 1 96 ? -9.870 2.664 5.766 1.00 83.69 96 ALA A CA 1
ATOM 733 C C . ALA A 1 96 ? -9.187 3.552 6.820 1.00 83.69 96 ALA A C 1
ATOM 735 O O . ALA A 1 96 ? -8.580 3.038 7.757 1.00 83.69 96 ALA A O 1
ATOM 736 N N . ALA A 1 97 ? -9.290 4.881 6.692 1.00 89.44 97 ALA A N 1
ATOM 737 C CA . ALA A 1 97 ? -8.700 5.831 7.634 1.00 89.44 97 ALA A CA 1
ATOM 738 C C . ALA A 1 97 ? -9.284 5.711 9.049 1.00 89.44 97 ALA A C 1
ATOM 740 O O . ALA A 1 97 ? -8.629 6.103 10.011 1.00 89.44 97 ALA A O 1
ATOM 741 N N . ASP A 1 98 ? -10.503 5.184 9.185 1.00 92.06 98 ASP A N 1
ATOM 742 C CA . ASP A 1 98 ? -11.161 5.026 10.484 1.00 92.06 98 ASP A CA 1
ATOM 743 C C . ASP A 1 98 ? -10.674 3.790 11.250 1.00 92.06 98 ASP A C 1
ATOM 745 O O . ASP A 1 98 ? -10.863 3.711 12.471 1.00 92.06 98 ASP A O 1
ATOM 749 N N . TYR A 1 99 ? -10.023 2.869 10.537 1.00 94.75 99 TYR A N 1
ATOM 750 C CA . TYR A 1 99 ? -9.544 1.584 11.041 1.00 94.75 99 TYR A CA 1
ATOM 751 C C . TYR A 1 99 ? -8.023 1.447 11.005 1.00 94.75 99 TYR A C 1
ATOM 753 O O . TYR A 1 99 ? -7.476 0.585 11.686 1.00 94.75 99 TYR A O 1
ATOM 761 N N . LEU A 1 100 ? -7.322 2.261 10.213 1.00 96.00 100 LEU A N 1
ATOM 762 C CA . LEU A 1 100 ? -5.864 2.268 10.190 1.00 96.00 100 LEU A CA 1
ATOM 763 C C . LEU A 1 100 ? -5.341 2.641 11.582 1.00 96.00 100 LEU A C 1
ATOM 765 O O . LEU A 1 100 ? -5.743 3.647 12.149 1.00 96.00 100 LEU A O 1
ATOM 769 N N . HIS A 1 101 ? -4.443 1.831 12.123 1.00 96.69 101 HIS A N 1
ATOM 770 C CA . HIS A 1 101 ? -3.765 2.098 13.388 1.00 96.69 101 HIS A CA 1
ATOM 771 C C . HIS A 1 101 ? -2.311 2.514 13.146 1.00 96.69 101 HIS A C 1
ATOM 773 O O . HIS A 1 101 ? -1.797 3.450 13.756 1.00 96.69 101 HIS A O 1
ATOM 779 N N . GLU A 1 102 ? -1.641 1.856 12.200 1.00 97.06 102 GLU A N 1
ATOM 780 C CA . GLU A 1 102 ? -0.264 2.174 11.839 1.00 97.06 102 GLU A CA 1
ATOM 781 C C . GLU A 1 102 ? -0.005 1.860 10.365 1.00 97.06 102 GLU A C 1
ATOM 783 O O . GLU A 1 102 ? -0.425 0.822 9.850 1.00 97.06 102 GLU A O 1
ATOM 788 N N . PHE A 1 103 ? 0.751 2.733 9.703 1.00 97.75 103 PHE A N 1
ATOM 789 C CA . PHE A 1 103 ? 1.480 2.393 8.487 1.00 97.75 103 PHE A CA 1
ATOM 790 C C . PHE A 1 103 ? 2.978 2.420 8.775 1.00 97.75 103 PHE A C 1
ATOM 792 O O . PHE A 1 103 ? 3.472 3.356 9.399 1.00 97.75 103 PHE A O 1
ATOM 799 N N . ARG A 1 104 ? 3.737 1.445 8.287 1.00 97.81 104 ARG A N 1
ATOM 800 C CA . ARG A 1 104 ? 5.196 1.450 8.431 1.00 97.81 104 ARG A CA 1
ATOM 801 C C . ARG A 1 104 ? 5.895 0.830 7.235 1.00 97.81 104 ARG A C 1
ATOM 803 O O . ARG A 1 104 ? 5.321 0.039 6.494 1.00 97.81 104 ARG A O 1
ATOM 810 N N . LEU A 1 105 ? 7.163 1.186 7.067 1.00 97.81 105 LEU A N 1
ATOM 811 C CA . LEU A 1 105 ? 8.081 0.514 6.155 1.00 97.81 105 LEU A CA 1
ATOM 812 C C . LEU A 1 105 ? 9.037 -0.352 6.971 1.00 97.81 105 LEU A C 1
ATOM 814 O O . LEU A 1 105 ? 9.863 0.188 7.706 1.00 97.81 105 LEU A O 1
ATOM 818 N N . GLU A 1 106 ? 8.958 -1.668 6.809 1.00 97.19 106 GLU A N 1
ATOM 819 C CA . GLU A 1 106 ? 9.917 -2.628 7.362 1.00 97.19 106 GLU A CA 1
ATOM 820 C C . GLU A 1 106 ? 10.928 -2.988 6.272 1.00 97.19 106 GLU A C 1
ATOM 822 O O . GLU A 1 106 ? 10.587 -3.637 5.285 1.00 97.19 106 GLU A O 1
ATOM 827 N N . ASN A 1 107 ? 12.173 -2.521 6.400 1.00 94.50 107 ASN A N 1
ATOM 828 C CA . ASN A 1 107 ? 13.201 -2.648 5.358 1.00 94.50 107 ASN A CA 1
ATOM 829 C C . ASN A 1 107 ? 12.729 -2.135 3.978 1.00 94.50 107 ASN A C 1
ATOM 831 O O . ASN A 1 107 ? 13.085 -2.683 2.938 1.00 94.50 107 ASN A O 1
ATOM 835 N N . GLY A 1 108 ? 11.899 -1.087 3.976 1.00 94.38 108 GLY A N 1
ATOM 836 C CA . GLY A 1 108 ? 11.302 -0.517 2.763 1.00 94.38 108 GLY A CA 1
ATOM 837 C C . GLY A 1 108 ? 10.030 -1.218 2.274 1.00 94.38 108 GLY A C 1
ATOM 838 O O . GLY A 1 108 ? 9.398 -0.713 1.351 1.00 94.38 108 GLY A O 1
ATOM 839 N N . LEU A 1 109 ? 9.618 -2.331 2.889 1.00 97.00 109 LEU A N 1
ATOM 840 C CA . LEU A 1 109 ? 8.378 -3.028 2.550 1.00 97.00 109 LEU A CA 1
ATOM 841 C C . LEU A 1 109 ? 7.200 -2.420 3.320 1.00 97.00 109 LEU A C 1
ATOM 843 O O . LEU A 1 109 ? 7.288 -2.291 4.543 1.00 97.00 109 LEU A O 1
ATOM 847 N N . PRO A 1 110 ? 6.105 -2.043 2.644 1.00 98.12 110 PRO A N 1
ATOM 848 C CA . PRO A 1 110 ? 4.972 -1.410 3.290 1.00 98.12 110 PRO A CA 1
ATOM 849 C C . PRO A 1 110 ? 4.136 -2.423 4.073 1.00 98.12 110 PRO A C 1
ATOM 851 O O . PRO A 1 110 ? 3.813 -3.517 3.593 1.00 98.12 110 PRO A O 1
ATOM 854 N N . VAL A 1 111 ? 3.780 -2.016 5.286 1.00 98.19 111 VAL A N 1
ATOM 855 C CA . VAL A 1 111 ? 2.955 -2.763 6.227 1.00 98.19 111 VAL A CA 1
ATOM 856 C C . VAL A 1 111 ? 1.880 -1.837 6.777 1.00 98.19 111 VAL A C 1
ATOM 858 O O . VAL A 1 111 ? 2.170 -0.712 7.186 1.00 98.19 111 VAL A O 1
ATOM 861 N N . TRP A 1 112 ? 0.647 -2.325 6.805 1.00 97.75 112 TRP A N 1
ATOM 862 C CA . TRP A 1 112 ? -0.488 -1.664 7.435 1.00 97.75 112 TRP A CA 1
ATOM 863 C C . TRP A 1 112 ? -0.988 -2.528 8.581 1.00 97.75 112 TRP A C 1
ATOM 865 O O . TRP A 1 112 ? -1.090 -3.746 8.427 1.00 97.75 112 TRP A O 1
ATOM 875 N N . ILE A 1 113 ? -1.336 -1.891 9.692 1.00 97.81 113 ILE A N 1
ATOM 876 C CA . ILE A 1 113 ? -2.084 -2.498 10.791 1.00 97.81 113 ILE A CA 1
ATOM 877 C C . ILE A 1 113 ? -3.429 -1.802 10.871 1.00 97.81 113 ILE A C 1
ATOM 879 O O . ILE A 1 113 ? -3.488 -0.583 11.044 1.00 97.81 113 ILE A O 1
ATOM 883 N N . TYR A 1 114 ? -4.495 -2.582 10.758 1.00 97.12 114 TYR A N 1
ATOM 884 C CA . TYR A 1 114 ? -5.864 -2.124 10.919 1.00 97.12 114 TYR A CA 1
ATOM 885 C C . TYR A 1 114 ? -6.454 -2.716 12.191 1.00 97.12 114 TYR A C 1
ATOM 887 O O . TYR A 1 114 ? -6.347 -3.919 12.422 1.00 97.12 114 TYR A O 1
ATOM 895 N N . HIS A 1 115 ? -7.092 -1.874 12.995 1.00 96.88 115 HIS A N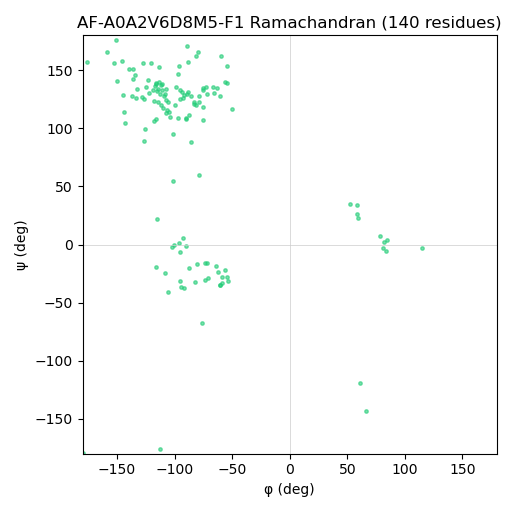 1
ATOM 896 C CA . HIS A 1 115 ? -7.915 -2.290 14.123 1.00 96.88 115 HIS A CA 1
ATOM 897 C C . HIS A 1 115 ? -9.373 -2.136 13.704 1.00 96.88 115 HIS A C 1
ATOM 899 O O . HIS A 1 115 ? -9.871 -1.022 13.515 1.00 96.88 115 HIS A O 1
ATOM 905 N N . VAL A 1 116 ? -10.056 -3.261 13.520 1.00 94.81 116 VAL A N 1
ATOM 906 C CA . VAL A 1 116 ? -11.439 -3.300 13.049 1.00 94.81 116 VAL A CA 1
ATOM 907 C C . VAL A 1 116 ? -12.238 -4.107 14.054 1.00 94.81 116 VAL A C 1
ATOM 909 O O . VAL A 1 116 ? -12.240 -5.330 14.006 1.00 94.81 116 VAL A O 1
ATOM 912 N N . ARG A 1 117 ? -12.951 -3.407 14.944 1.00 91.88 117 ARG A N 1
ATOM 913 C CA . ARG A 1 117 ? -13.696 -4.026 16.054 1.00 91.88 117 ARG A CA 1
ATOM 914 C C . ARG A 1 117 ? -12.738 -4.781 16.979 1.00 91.88 117 ARG A C 1
ATOM 916 O O . ARG A 1 117 ? -11.854 -4.149 17.546 1.00 91.88 117 ARG A O 1
ATOM 923 N N . ASP A 1 118 ? -12.934 -6.083 17.123 1.00 91.12 118 ASP A N 1
ATOM 924 C CA . ASP A 1 118 ? -12.134 -7.039 17.876 1.00 91.12 118 ASP A CA 1
ATOM 925 C C . ASP A 1 118 ? -11.016 -7.694 17.044 1.00 91.12 118 ASP A C 1
ATOM 927 O O . ASP A 1 118 ? -10.242 -8.461 17.598 1.00 91.12 118 ASP A O 1
ATOM 931 N N . LEU A 1 119 ? -10.897 -7.366 15.750 1.00 95.25 119 LEU A N 1
ATOM 932 C CA . LEU A 1 119 ? -9.893 -7.921 14.841 1.00 95.25 119 LEU A CA 1
ATOM 933 C C . LEU A 1 119 ? -8.691 -6.982 14.668 1.00 95.25 119 LEU A C 1
ATOM 935 O O . LEU A 1 119 ? -8.860 -5.793 14.355 1.00 95.25 119 LEU A O 1
ATOM 939 N N . ILE A 1 120 ? -7.480 -7.539 14.715 1.00 97.50 120 ILE A N 1
ATOM 940 C CA . ILE A 1 120 ? -6.259 -6.862 14.256 1.00 97.50 120 ILE A CA 1
ATOM 941 C C . ILE A 1 120 ? -5.782 -7.495 12.948 1.00 97.50 120 ILE A C 1
ATOM 943 O O . ILE A 1 120 ? -5.313 -8.634 12.909 1.00 97.50 120 ILE A O 1
ATOM 947 N N . LEU A 1 121 ? -5.850 -6.727 11.858 1.00 97.62 121 LEU A N 1
ATOM 948 C CA . LEU A 1 121 ? -5.419 -7.161 10.531 1.00 97.62 121 LEU A CA 1
ATOM 949 C C . LEU A 1 121 ? -4.097 -6.501 10.135 1.00 97.62 121 LEU A C 1
ATOM 951 O O . LEU A 1 121 ? -4.006 -5.281 10.012 1.00 97.62 121 LEU A O 1
ATOM 955 N N . GLU A 1 122 ? -3.096 -7.318 9.829 1.00 98.12 122 GLU A N 1
ATOM 956 C CA . GLU A 1 122 ? -1.880 -6.896 9.143 1.00 98.12 122 GLU A CA 1
ATOM 957 C C . GLU A 1 122 ? -2.018 -7.113 7.630 1.00 98.12 122 GLU A C 1
ATOM 959 O O . GLU A 1 122 ? -2.356 -8.207 7.174 1.00 98.12 122 GLU A O 1
ATOM 964 N N . LYS A 1 123 ? -1.691 -6.086 6.843 1.00 97.69 123 LYS A N 1
ATOM 965 C CA . LYS A 1 123 ? -1.538 -6.157 5.383 1.00 97.69 123 LYS A CA 1
ATOM 966 C C . LYS A 1 123 ? -0.092 -5.847 5.012 1.00 97.69 123 LYS A C 1
ATOM 968 O O . LYS A 1 123 ? 0.494 -4.909 5.549 1.00 97.69 123 LYS A O 1
ATOM 973 N N . ARG A 1 124 ? 0.482 -6.593 4.066 1.00 97.88 124 ARG A N 1
ATOM 974 C CA . ARG A 1 124 ? 1.842 -6.378 3.541 1.00 97.88 124 ARG A CA 1
ATOM 975 C C . ARG A 1 124 ? 1.873 -6.461 2.024 1.00 97.88 124 ARG A C 1
ATOM 977 O O . ARG A 1 124 ? 1.197 -7.306 1.441 1.00 97.88 124 ARG A O 1
ATOM 984 N N . VAL A 1 125 ? 2.732 -5.653 1.406 1.00 98.06 125 VAL A N 1
ATOM 985 C CA . VAL A 1 125 ? 3.108 -5.805 -0.009 1.00 98.06 125 VAL A CA 1
ATOM 986 C C . VAL A 1 125 ? 4.583 -6.162 -0.092 1.00 98.06 125 VAL A C 1
ATOM 988 O O . VAL A 1 125 ? 5.427 -5.527 0.539 1.00 98.06 125 VAL A O 1
ATOM 991 N N . LEU A 1 126 ? 4.908 -7.154 -0.911 1.00 97.31 126 LEU A N 1
ATOM 992 C CA . LEU A 1 126 ? 6.283 -7.456 -1.294 1.00 97.31 126 LEU A CA 1
ATOM 993 C C . LEU A 1 126 ? 6.342 -7.821 -2.771 1.00 97.31 126 LEU A C 1
ATOM 995 O O . LEU A 1 126 ? 5.394 -8.374 -3.326 1.00 97.31 126 LEU A O 1
ATOM 999 N N . MET A 1 127 ? 7.478 -7.547 -3.398 1.00 97.88 127 MET A N 1
ATOM 1000 C CA . MET A 1 127 ? 7.774 -8.045 -4.735 1.00 97.88 127 MET A CA 1
ATOM 1001 C C . MET A 1 127 ? 8.929 -9.025 -4.674 1.00 97.88 127 MET A C 1
ATOM 1003 O O . MET A 1 127 ? 9.903 -8.804 -3.951 1.00 97.88 127 MET A O 1
ATOM 1007 N N . LEU A 1 128 ? 8.825 -10.097 -5.452 1.00 97.44 128 LEU A N 1
ATOM 1008 C CA . LEU A 1 128 ? 9.916 -11.051 -5.570 1.00 97.44 128 LEU A CA 1
ATOM 1009 C C . LEU A 1 128 ? 11.047 -10.449 -6.403 1.00 97.44 128 LEU A C 1
ATOM 1011 O O . LEU A 1 128 ? 10.823 -9.845 -7.454 1.00 97.44 128 LEU A O 1
ATOM 1015 N N . HIS A 1 129 ? 12.276 -10.630 -5.929 1.00 97.50 129 HIS A N 1
ATOM 1016 C CA . HIS A 1 129 ? 13.453 -10.159 -6.641 1.00 97.50 129 HIS A CA 1
ATOM 1017 C C . HIS A 1 129 ? 13.587 -10.870 -7.995 1.00 97.50 129 HIS A C 1
ATOM 1019 O O . HIS A 1 129 ? 13.436 -12.088 -8.087 1.00 97.50 129 HIS A O 1
ATOM 1025 N N . LEU A 1 130 ? 13.868 -10.091 -9.039 1.00 97.50 130 LEU A N 1
ATOM 1026 C CA . LEU A 1 130 ? 14.011 -10.520 -10.431 1.00 97.50 130 LEU A CA 1
ATOM 1027 C C . LEU A 1 130 ? 12.778 -11.220 -11.018 1.00 97.50 130 LEU A C 1
ATOM 1029 O O . LEU A 1 130 ? 12.898 -11.996 -11.963 1.00 97.50 130 LEU A O 1
ATOM 1033 N N . GLN A 1 131 ? 11.584 -10.925 -10.497 1.00 97.81 131 GLN A N 1
ATOM 1034 C CA . GLN A 1 131 ? 10.328 -11.454 -11.028 1.00 97.81 131 GLN A CA 1
ATOM 1035 C C . GLN A 1 131 ? 9.257 -10.365 -11.104 1.00 97.81 131 GLN A C 1
ATOM 1037 O O . GLN A 1 131 ? 9.121 -9.527 -10.211 1.00 97.81 131 GLN A O 1
ATOM 1042 N N . ASN A 1 132 ? 8.439 -10.392 -12.156 1.00 97.88 132 ASN A N 1
ATOM 1043 C CA . ASN A 1 132 ? 7.228 -9.571 -12.245 1.00 97.88 132 ASN A CA 1
ATOM 1044 C C . ASN A 1 132 ? 6.096 -10.206 -11.415 1.00 97.88 132 ASN A C 1
ATOM 1046 O O . ASN A 1 132 ? 5.045 -10.549 -11.944 1.00 97.88 132 ASN A O 1
ATOM 1050 N N . THR A 1 133 ? 6.344 -10.358 -10.111 1.00 97.88 133 THR A N 1
ATOM 1051 C CA . THR A 1 133 ? 5.454 -11.013 -9.147 1.00 97.88 133 THR A CA 1
ATOM 1052 C C . THR A 1 133 ? 5.335 -10.146 -7.900 1.00 97.88 133 THR A C 1
ATOM 1054 O O . THR A 1 133 ? 6.343 -9.796 -7.280 1.00 97.88 133 THR A O 1
ATOM 1057 N N . VAL A 1 134 ? 4.100 -9.824 -7.520 1.00 98.19 134 VAL A N 1
ATOM 1058 C CA . VAL A 1 134 ? 3.762 -9.161 -6.256 1.00 98.19 134 VAL A CA 1
ATOM 1059 C C . VAL A 1 134 ? 3.018 -10.149 -5.363 1.00 98.19 134 VAL A C 1
ATOM 1061 O O . VAL A 1 134 ? 2.156 -10.885 -5.839 1.00 98.19 134 VAL A O 1
ATOM 1064 N N . HIS A 1 135 ? 3.338 -10.163 -4.072 1.00 97.94 135 HIS A N 1
ATOM 1065 C CA . HIS A 1 135 ? 2.508 -10.805 -3.062 1.00 97.94 135 HIS A CA 1
ATOM 1066 C C . HIS A 1 135 ? 1.834 -9.730 -2.225 1.00 97.94 135 HIS A C 1
ATOM 1068 O O . HIS A 1 135 ? 2.486 -8.829 -1.689 1.00 97.94 135 HIS A O 1
ATOM 1074 N N . LEU A 1 136 ? 0.524 -9.882 -2.097 1.00 97.25 136 LEU A N 1
ATOM 1075 C CA . LEU A 1 136 ? -0.296 -9.150 -1.159 1.00 97.25 136 LEU A CA 1
ATOM 1076 C C . LEU A 1 136 ? -0.684 -10.121 -0.049 1.00 97.25 136 LEU A C 1
ATOM 1078 O O . LEU A 1 136 ? -1.309 -11.147 -0.314 1.00 97.25 136 LEU A O 1
ATOM 1082 N N . ILE A 1 137 ? -0.224 -9.851 1.167 1.00 97.75 137 ILE A N 1
ATOM 1083 C CA . ILE A 1 137 ? -0.350 -10.772 2.296 1.00 97.75 137 ILE A CA 1
ATOM 1084 C C . ILE A 1 137 ? -1.238 -10.131 3.344 1.00 97.75 137 ILE A C 1
ATOM 1086 O O . ILE A 1 137 ? -0.999 -8.992 3.740 1.00 97.75 137 ILE A O 1
ATOM 1090 N N . TYR A 1 138 ? -2.206 -10.904 3.820 1.00 97.19 138 TYR A N 1
ATOM 1091 C CA . TYR A 1 138 ? -3.066 -10.552 4.938 1.00 97.19 138 TYR A CA 1
ATOM 1092 C C . TYR A 1 138 ? -2.836 -11.542 6.067 1.00 97.19 138 TYR A C 1
ATOM 1094 O O . TYR A 1 138 ? -2.746 -12.750 5.831 1.00 97.19 138 TYR A O 1
ATOM 1102 N N . ARG A 1 139 ? -2.741 -11.039 7.291 1.00 97.69 139 ARG A N 1
ATOM 1103 C CA . ARG A 1 139 ? -2.623 -11.858 8.491 1.00 97.69 139 ARG A CA 1
ATOM 1104 C C . ARG A 1 139 ? -3.519 -11.285 9.575 1.00 97.69 139 ARG A C 1
ATOM 1106 O O . ARG A 1 139 ? -3.420 -10.106 9.890 1.00 97.69 139 ARG A O 1
ATOM 1113 N N . ILE A 1 140 ? -4.357 -12.138 10.145 1.00 97.06 140 ILE A N 1
ATOM 1114 C CA . ILE A 1 140 ? -5.066 -11.839 11.387 1.00 97.06 140 ILE A CA 1
ATOM 1115 C C . ILE A 1 140 ? -4.071 -12.062 12.525 1.00 97.06 140 ILE A C 1
ATOM 1117 O O . ILE A 1 140 ? -3.458 -13.131 12.594 1.00 97.06 140 ILE A O 1
ATOM 1121 N N . LEU A 1 141 ? -3.838 -11.033 13.332 1.00 96.25 141 LEU A N 1
ATOM 1122 C CA . LEU A 1 141 ? -2.935 -11.095 14.481 1.00 96.25 141 LEU A CA 1
ATOM 1123 C C . LEU A 1 141 ? -3.688 -11.480 15.755 1.00 96.25 141 LEU A C 1
ATOM 1125 O O . LEU A 1 141 ? -3.157 -12.255 16.547 1.00 96.25 141 LEU A O 1
ATOM 1129 N N . GLU A 1 142 ? -4.911 -10.969 15.892 1.00 87.06 142 GLU A N 1
ATOM 1130 C CA . GLU A 1 142 ? -5.887 -11.233 16.954 1.00 87.06 142 GLU A CA 1
ATOM 1131 C C . GLU A 1 142 ? -7.290 -11.213 16.344 1.00 87.06 142 GLU A C 1
ATOM 1133 O O . GLU A 1 142 ? -7.509 -10.365 15.438 1.00 87.06 142 GLU A O 1
#

Nearest PDB structures (foldseek):
  5h42-assembly1_A  TM=5.327E-01  e=6.318E-01  Lachnoclostridium phytofermentans ISDg
  5h3z-assembly1_A  TM=5.062E-01  e=1.294E+00  Lachnoclostridium phytofermentans ISDg
  6utu-assembly1_H  TM=3.308E-01  e=4.115E+00  Pseudomonas aeruginosa PAO1

Foldseek 3Di:
DDKDKDKDFADLVPDDPVQQQPAKAWAAQALPKIAMHGNQLDDPDPPHFLFFDADDPPPGTDRPGHGDWDWDADPPRDIQTLHFDQDDPRDTDSSNSVFWGMWMQTVRWIWTWGHDPPWTKIWTWHDHHPDSD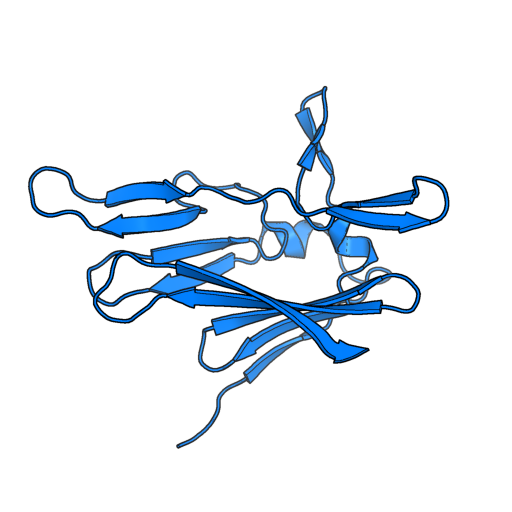IDIDIDTPD

Solvent-accessible surface area (backbone atoms only — not comparable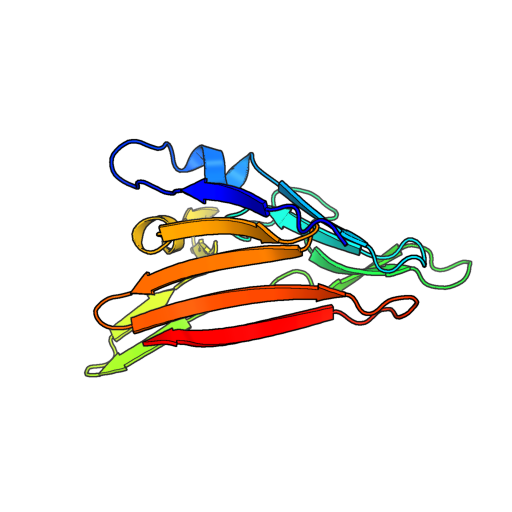 to full-atom values): 8093 Å² total; per-residue (Å²): 133,88,84,49,73,52,77,45,78,47,49,68,90,80,52,65,72,62,54,33,65,74,39,70,51,66,42,63,13,83,67,80,19,37,26,30,34,22,73,41,57,41,76,87,50,99,79,35,14,54,28,29,31,48,47,68,86,91,68,39,74,41,81,77,36,56,78,76,85,42,75,51,78,54,76,93,84,40,70,47,54,57,28,41,44,71,44,98,88,75,50,76,41,61,57,24,55,80,25,42,43,32,41,32,25,56,74,59,33,48,36,38,35,30,50,54,91,87,36,33,40,38,39,37,50,50,49,42,76,75,41,88,45,61,47,80,47,78,42,78,80,79

Mean predicted aligned error: 4.35 Å

Sequence (142 aa):
MAFTTRSLPWDKASHSRELLLSREWLVTNGLGGFASGTISGAITRRYHGLLIAALPAPHGRMVMWSHVSEFLRFADDDVVSLGAEERAGGQLHLGAADYLHEFRLENGLPVWIYHVRDLILEKRVLMLHLQNTVHLIYRILE

pLDDT: mean 91.48, std 9.03, range [51.09, 98.19]